Protein AF-A0A944BMF5-F1 (afdb_monomer_lite)

Radius of gyration: 13.79 Å; chains: 1; bounding box: 35×30×29 Å

Foldseek 3Di:
DDWDADPLRFIKDKDKFFDDWWFDWQADDPVSPRTADDADWQAWEKEADCSVVFKDKPPWDWDDDVVRRIIITTDHPPITITGPDDRVFIKIKMKGQPQPSPPRRHSRYIYIYIDTD

Secondary structure (DSSP, 8-state):
-EEEE-TT--EEEEEEE---SEE--EEETTTT-EEES-SSSSEEEEEEETHHHHEEEESSEEEEETTTTEEEEEE-TT-EEEE-S-TTS-EEEEEEEEEETTTEEEEEEEEEEEEE-

pLDDT: mean 84.78, std 12.38, range [45.81, 96.69]

Structure (mmCIF, N/CA/C/O backbone):
data_AF-A0A944BMF5-F1
#
_entry.id   AF-A0A944BMF5-F1
#
loop_
_atom_site.group_PDB
_atom_site.id
_atom_site.type_symbol
_atom_site.label_atom_id
_atom_site.label_alt_id
_atom_site.label_comp_id
_atom_site.label_asym_id
_atom_site.label_entity_id
_atom_site.label_seq_id
_atom_site.pdbx_PDB_ins_code
_atom_site.Cartn_x
_atom_site.Cartn_y
_atom_site.Cartn_z
_atom_site.occupancy
_atom_site.B_iso_or_equiv
_atom_site.auth_seq_id
_atom_site.auth_comp_id
_atom_site.auth_asym_id
_atom_site.auth_atom_id
_atom_site.pdbx_PDB_model_num
ATOM 1 N N . LEU A 1 1 ? -4.527 15.448 2.025 1.00 72.50 1 LEU A N 1
ATOM 2 C CA . LEU A 1 1 ? -3.183 14.847 1.964 1.00 72.50 1 LEU A CA 1
ATOM 3 C C . LEU A 1 1 ? -2.208 15.914 2.428 1.00 72.50 1 LEU A C 1
ATOM 5 O O . LEU A 1 1 ? -2.238 17.000 1.857 1.00 72.50 1 LEU A O 1
ATOM 9 N N . THR A 1 2 ? -1.435 15.640 3.466 1.00 81.31 2 THR A N 1
ATOM 10 C CA . THR A 1 2 ? -0.311 16.485 3.894 1.00 81.31 2 THR A CA 1
ATOM 11 C C . THR A 1 2 ? 0.966 15.912 3.286 1.00 81.31 2 THR A C 1
ATOM 13 O O . THR A 1 2 ? 1.024 14.706 3.053 1.00 81.31 2 THR A O 1
ATOM 16 N N . VAL A 1 3 ? 1.939 16.761 2.959 1.00 79.88 3 VAL A N 1
ATOM 17 C CA . VAL A 1 3 ? 3.252 16.330 2.464 1.00 79.88 3 VAL A CA 1
ATOM 18 C C . VAL A 1 3 ? 4.293 16.870 3.424 1.00 79.88 3 VAL A C 1
ATOM 20 O O . VAL A 1 3 ? 4.400 18.090 3.552 1.00 79.88 3 VAL A O 1
ATOM 23 N N . ASP A 1 4 ? 5.030 15.963 4.050 1.00 77.88 4 ASP A N 1
ATOM 24 C CA . ASP A 1 4 ? 6.167 16.283 4.900 1.00 77.88 4 ASP A CA 1
ATOM 25 C C . ASP A 1 4 ? 7.438 15.906 4.125 1.00 77.88 4 ASP A C 1
ATOM 27 O O . ASP A 1 4 ? 7.544 14.806 3.582 1.00 77.88 4 ASP A O 1
ATOM 31 N N . GLU A 1 5 ? 8.360 16.858 3.984 1.00 77.12 5 GLU A N 1
ATOM 32 C CA . GLU A 1 5 ? 9.649 16.666 3.311 1.00 77.12 5 GLU A CA 1
ATOM 33 C C . GLU A 1 5 ? 10.748 16.757 4.370 1.00 77.12 5 GLU A C 1
ATOM 35 O O . GLU A 1 5 ? 10.751 17.701 5.166 1.00 77.12 5 GLU A O 1
ATOM 40 N N . ASP A 1 6 ? 11.637 15.768 4.417 1.00 70.69 6 ASP A N 1
ATOM 41 C CA . ASP A 1 6 ? 12.760 15.769 5.351 1.00 70.69 6 ASP A CA 1
ATOM 42 C C . ASP A 1 6 ? 13.966 16.565 4.818 1.00 70.69 6 ASP A C 1
ATOM 44 O O . ASP A 1 6 ? 14.000 17.016 3.670 1.00 70.69 6 ASP A O 1
ATOM 48 N N . ASP A 1 7 ? 14.993 16.727 5.658 1.00 70.19 7 ASP A N 1
ATOM 49 C CA . ASP A 1 7 ? 16.222 17.454 5.304 1.00 70.19 7 ASP A CA 1
ATOM 50 C C . ASP A 1 7 ? 17.015 1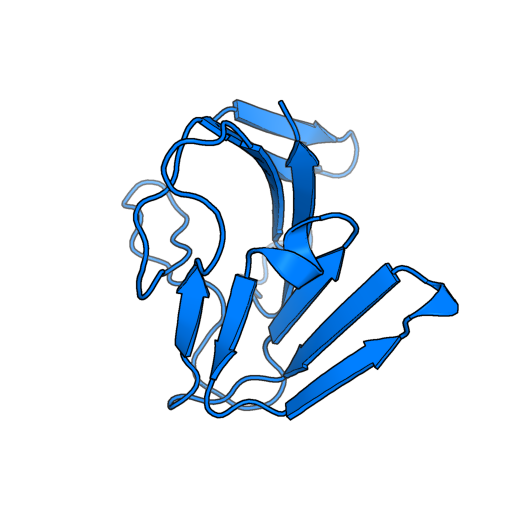6.798 4.148 1.00 70.19 7 ASP A C 1
ATOM 52 O O . ASP A 1 7 ? 17.943 17.404 3.602 1.00 70.19 7 ASP A O 1
ATOM 56 N N . PHE A 1 8 ? 16.668 15.566 3.761 1.00 66.56 8 PHE A N 1
ATOM 57 C CA . PHE A 1 8 ? 17.270 14.812 2.661 1.00 66.56 8 PHE A CA 1
ATOM 58 C C . PHE A 1 8 ? 16.424 14.854 1.376 1.00 66.56 8 PHE A C 1
ATOM 60 O O . PHE A 1 8 ? 16.854 14.327 0.344 1.00 66.56 8 PHE A O 1
ATOM 67 N N . GLY A 1 9 ? 15.275 15.538 1.402 1.00 66.25 9 GLY A N 1
ATOM 68 C CA . GLY A 1 9 ? 14.344 15.657 0.283 1.00 66.25 9 GLY A CA 1
ATOM 69 C C . GLY A 1 9 ? 13.441 14.436 0.097 1.00 66.25 9 GLY A C 1
ATOM 70 O O . GLY A 1 9 ? 12.785 14.328 -0.944 1.00 66.25 9 GLY A O 1
ATOM 71 N N . GLU A 1 10 ? 13.404 13.514 1.064 1.00 71.81 10 GLU A N 1
ATOM 72 C CA . GLU A 1 10 ? 12.450 12.408 1.083 1.00 71.81 10 GLU A CA 1
ATOM 73 C C . GLU A 1 10 ? 11.064 12.946 1.436 1.00 71.81 10 GLU A C 1
ATOM 75 O O . GLU A 1 10 ? 10.906 13.768 2.339 1.00 71.81 10 GLU A O 1
ATOM 80 N N 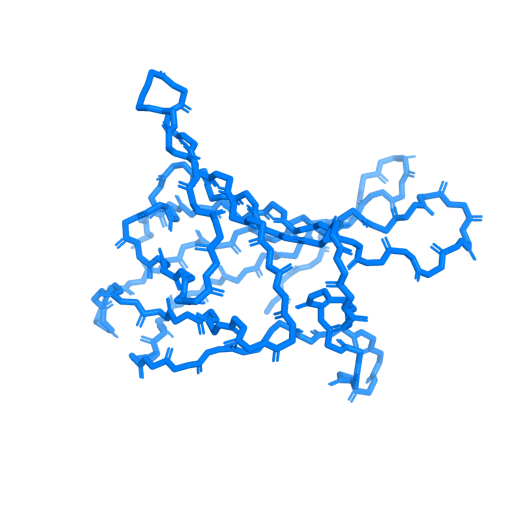. ARG A 1 11 ? 10.046 12.502 0.693 1.00 76.94 11 ARG A N 1
ATOM 81 C CA . ARG A 1 11 ? 8.662 12.951 0.877 1.00 76.94 11 ARG A CA 1
ATOM 82 C C . ARG A 1 11 ? 7.806 11.851 1.466 1.00 76.94 11 ARG A C 1
ATOM 84 O O . ARG A 1 11 ? 7.608 10.808 0.837 1.00 76.94 11 ARG A O 1
ATOM 91 N N . GLU A 1 12 ? 7.198 12.153 2.601 1.00 84.62 12 GLU A N 1
ATOM 92 C CA . GLU A 1 12 ? 6.118 11.376 3.184 1.00 84.62 12 GLU A CA 1
ATOM 93 C C . GLU A 1 12 ? 4.774 12.044 2.874 1.00 84.62 12 GLU A C 1
ATOM 95 O O . GLU A 1 12 ? 4.585 13.252 3.025 1.00 84.62 12 GLU A O 1
ATOM 100 N N . TYR A 1 13 ? 3.818 11.246 2.405 1.00 86.88 13 TYR A N 1
ATOM 101 C CA . TYR A 1 13 ? 2.468 11.698 2.099 1.00 86.88 13 TYR A CA 1
ATOM 102 C C . TYR A 1 13 ? 1.502 11.135 3.133 1.00 86.88 13 TYR A C 1
ATOM 104 O O . TYR A 1 13 ? 1.359 9.921 3.257 1.00 86.88 13 TYR A O 1
ATOM 112 N N . ILE A 1 14 ? 0.786 12.010 3.831 1.00 91.62 14 ILE A N 1
ATOM 113 C CA . ILE A 1 14 ? -0.091 11.627 4.937 1.00 91.62 14 ILE A CA 1
ATOM 114 C C . ILE A 1 14 ? -1.550 11.839 4.536 1.00 91.62 14 ILE A C 1
ATOM 116 O O . ILE A 1 14 ? -1.988 12.942 4.182 1.00 91.62 14 ILE A O 1
ATOM 120 N N . TYR A 1 15 ? -2.330 10.770 4.605 1.00 92.19 15 TYR A N 1
ATOM 121 C CA . TYR A 1 15 ? -3.778 10.771 4.474 1.00 92.19 15 TYR A CA 1
ATOM 122 C C . TYR A 1 15 ? -4.424 10.565 5.847 1.00 92.19 15 TYR A C 1
ATOM 124 O O . TYR A 1 15 ? -3.997 9.703 6.604 1.00 92.19 15 TYR A O 1
ATOM 132 N N . ARG A 1 16 ? -5.470 11.337 6.152 1.00 95.12 16 ARG A N 1
ATOM 133 C CA . ARG A 1 16 ? -6.323 11.152 7.332 1.00 95.12 16 ARG A CA 1
ATOM 134 C C . ARG A 1 16 ? -7.773 11.112 6.874 1.00 95.12 16 ARG A C 1
ATOM 136 O O . ARG A 1 16 ? -8.203 12.044 6.188 1.0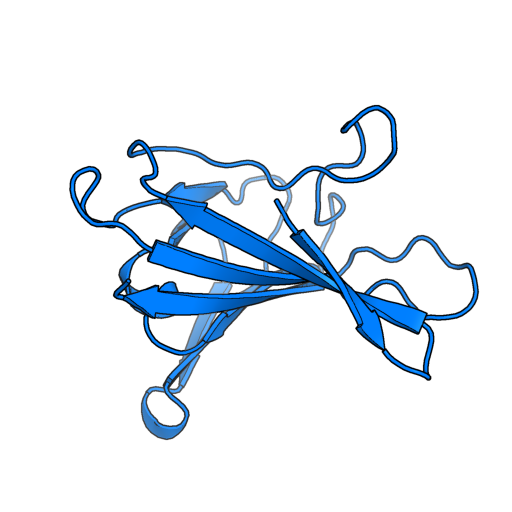0 95.12 16 ARG A O 1
ATOM 143 N N . GLY A 1 17 ? -8.494 10.048 7.208 1.00 94.25 17 GLY A N 1
ATOM 144 C CA . GLY A 1 17 ? -9.914 9.903 6.884 1.00 94.25 17 GLY A CA 1
ATOM 145 C C . GLY A 1 17 ? -10.346 8.459 6.641 1.00 94.25 17 GLY A C 1
ATOM 146 O O . GLY A 1 17 ? -9.661 7.513 7.025 1.00 94.25 17 GLY A O 1
ATOM 147 N N . THR A 1 18 ? -11.500 8.296 5.996 1.00 95.00 18 THR A N 1
ATOM 148 C CA . THR A 1 18 ? -12.114 6.996 5.693 1.00 95.00 18 THR A CA 1
ATOM 149 C C . THR A 1 18 ? -11.906 6.592 4.231 1.00 95.00 18 THR A C 1
ATOM 151 O O . THR A 1 18 ? -11.970 7.416 3.317 1.00 95.00 18 THR A O 1
ATOM 154 N N . LEU A 1 19 ? -11.696 5.295 3.984 1.00 93.19 19 LEU A N 1
ATOM 155 C CA . LEU A 1 19 ? -11.561 4.739 2.634 1.00 93.19 19 LEU A CA 1
ATOM 156 C C . LEU A 1 19 ? -12.757 3.857 2.268 1.00 93.19 19 LEU A C 1
ATOM 158 O O . LEU A 1 19 ? -13.261 3.081 3.076 1.00 93.19 19 LEU A O 1
ATOM 162 N N . HIS A 1 20 ? -13.187 3.927 1.008 1.00 92.31 20 HIS A N 1
ATOM 163 C CA . HIS A 1 20 ? -14.148 2.969 0.469 1.00 92.31 20 HIS A CA 1
ATOM 164 C C . HIS A 1 20 ? -13.469 1.630 0.168 1.00 92.31 20 HIS A C 1
ATOM 166 O O . HIS A 1 20 ? -12.313 1.583 -0.251 1.00 92.31 20 HIS A O 1
ATOM 172 N N . LYS A 1 21 ? -14.212 0.530 0.337 1.00 92.12 21 LYS A N 1
ATOM 173 C CA . LYS A 1 21 ? -13.741 -0.807 -0.045 1.00 92.12 21 LYS A CA 1
ATOM 174 C C . LYS A 1 21 ? -13.530 -0.906 -1.551 1.00 92.12 21 LYS A C 1
ATOM 176 O O . LYS A 1 21 ? -14.355 -0.418 -2.323 1.00 92.12 21 LYS A O 1
ATOM 181 N N . GLY A 1 22 ? -12.488 -1.631 -1.944 1.00 90.81 22 GLY A N 1
ATOM 182 C CA . GLY A 1 22 ? -12.242 -1.989 -3.336 1.00 90.81 22 GLY A CA 1
ATOM 183 C C . GLY A 1 22 ? -10.837 -1.660 -3.814 1.00 90.81 22 GLY A C 1
ATOM 184 O O . GLY A 1 22 ? -9.927 -1.406 -3.022 1.00 90.81 22 GLY A O 1
ATOM 185 N N . ALA A 1 23 ? -10.682 -1.729 -5.133 1.00 89.81 23 ALA A N 1
ATOM 186 C CA . ALA A 1 23 ? -9.413 -1.524 -5.805 1.00 89.81 23 ALA A CA 1
ATOM 187 C C . ALA A 1 23 ? -8.931 -0.081 -5.650 1.00 89.81 23 ALA A C 1
ATOM 189 O O . ALA A 1 23 ? -9.704 0.867 -5.801 1.00 89.81 23 ALA A O 1
ATOM 190 N N . LEU A 1 24 ? -7.637 0.067 -5.396 1.00 89.25 24 LEU A N 1
ATOM 191 C CA . LEU A 1 24 ? -6.975 1.351 -5.259 1.00 89.25 24 LEU A CA 1
ATOM 192 C C . LEU A 1 24 ? -5.822 1.466 -6.249 1.00 89.25 24 LEU A C 1
ATOM 194 O O . LEU A 1 24 ? -5.154 0.487 -6.578 1.00 89.25 24 LEU A O 1
ATOM 198 N N . ALA A 1 25 ? -5.564 2.701 -6.665 1.00 84.31 25 ALA A N 1
ATOM 199 C CA . ALA A 1 25 ? -4.350 3.085 -7.361 1.00 84.31 25 ALA A CA 1
ATOM 200 C C . ALA A 1 25 ? -3.698 4.230 -6.589 1.00 84.31 25 ALA A C 1
ATOM 202 O O . ALA A 1 25 ? -4.367 5.199 -6.223 1.00 84.31 25 ALA A O 1
ATOM 203 N N . ILE A 1 26 ? -2.394 4.122 -6.350 1.00 83.25 26 ILE A N 1
ATOM 204 C CA . ILE A 1 26 ? -1.608 5.232 -5.818 1.00 83.25 26 ILE A CA 1
ATOM 205 C C . ILE A 1 26 ? -1.130 6.042 -7.014 1.00 83.25 26 ILE A C 1
ATOM 207 O O . ILE A 1 26 ? -0.495 5.497 -7.916 1.00 83.25 26 ILE A O 1
ATOM 211 N N . VAL A 1 27 ? -1.445 7.334 -7.030 1.00 82.75 27 VAL A N 1
ATOM 212 C CA . VAL A 1 27 ? -1.033 8.244 -8.098 1.00 82.75 27 VAL A CA 1
ATOM 213 C C . VAL A 1 27 ? -0.283 9.446 -7.539 1.00 82.75 27 VAL A C 1
ATOM 215 O O . VAL A 1 27 ? -0.630 9.966 -6.482 1.00 82.75 27 VAL A O 1
ATOM 218 N N . THR A 1 28 ? 0.742 9.899 -8.257 1.00 76.12 28 THR A N 1
ATOM 219 C CA . THR A 1 28 ? 1.570 11.051 -7.880 1.00 76.12 28 THR A CA 1
ATOM 220 C C . THR A 1 28 ? 1.778 12.030 -9.045 1.00 76.12 28 THR A C 1
ATOM 222 O O . THR A 1 28 ? 1.345 11.810 -10.185 1.00 76.12 28 THR A O 1
ATOM 225 N N . GLY A 1 29 ? 2.426 13.156 -8.744 1.00 72.38 29 GLY A N 1
ATOM 226 C CA . GLY A 1 29 ? 2.708 14.260 -9.656 1.00 72.38 29 GLY A CA 1
ATOM 227 C C . GLY A 1 29 ? 1.585 15.298 -9.735 1.00 72.38 29 GLY A C 1
ATOM 228 O O . GLY A 1 29 ? 0.449 15.061 -9.338 1.00 72.38 29 GLY A O 1
ATOM 229 N N . LYS A 1 30 ? 1.886 16.471 -10.309 1.00 73.00 30 LYS A N 1
ATOM 230 C CA . LYS A 1 30 ? 0.942 17.610 -10.380 1.00 73.00 30 LYS A CA 1
ATOM 231 C C . LYS A 1 30 ? -0.382 17.288 -11.079 1.00 73.00 30 LYS A C 1
ATOM 233 O O . LYS A 1 30 ? -1.392 17.912 -10.785 1.00 73.00 30 LYS A O 1
ATOM 238 N N . LYS A 1 31 ? -0.359 16.357 -12.034 1.00 80.19 31 LYS A N 1
ATOM 239 C CA . LYS A 1 31 ? -1.548 15.905 -12.768 1.00 80.19 31 LYS A CA 1
ATOM 240 C C . LYS A 1 31 ? -2.133 14.602 -12.217 1.00 80.19 31 LYS A C 1
ATOM 242 O O . LYS A 1 31 ? -3.112 14.129 -12.777 1.00 80.19 31 LYS A O 1
ATOM 247 N N . LEU A 1 32 ? -1.531 14.023 -11.172 1.00 76.62 32 LEU A N 1
ATOM 248 C CA . LEU A 1 32 ? -1.921 12.729 -10.600 1.00 76.62 32 LEU A CA 1
ATOM 249 C C . LEU A 1 32 ? -1.968 11.606 -11.653 1.00 76.62 32 LEU A C 1
ATOM 251 O O . LEU A 1 32 ? -2.844 10.750 -11.638 1.00 76.62 32 LEU A O 1
ATOM 255 N N . THR A 1 33 ? -1.039 11.639 -12.610 1.00 71.75 33 THR A N 1
ATOM 256 C CA . THR A 1 33 ? -0.995 10.694 -13.739 1.00 71.75 33 THR A CA 1
ATOM 257 C C . THR A 1 33 ? 0.022 9.578 -13.548 1.00 71.75 33 THR A C 1
ATOM 259 O O . THR A 1 33 ? -0.010 8.595 -14.282 1.00 71.75 33 THR A O 1
ATOM 262 N N . ILE A 1 34 ? 0.964 9.735 -12.618 1.00 69.75 34 ILE A N 1
ATOM 263 C CA . ILE A 1 34 ? 2.009 8.738 -12.390 1.00 69.75 34 ILE A CA 1
ATOM 264 C C . ILE A 1 34 ? 1.430 7.697 -11.448 1.00 69.75 34 ILE A C 1
ATOM 266 O O . ILE A 1 34 ? 1.276 7.978 -10.266 1.00 69.75 34 ILE A O 1
ATOM 270 N N . THR A 1 35 ? 1.097 6.519 -11.969 1.00 74.06 35 THR A N 1
ATOM 271 C CA . THR A 1 35 ? 0.696 5.391 -11.122 1.00 74.06 35 THR A CA 1
ATOM 272 C C . THR A 1 35 ? 1.934 4.788 -10.480 1.00 74.06 35 THR A C 1
ATOM 274 O O . THR A 1 35 ? 2.912 4.488 -11.165 1.00 74.06 35 THR A O 1
ATOM 277 N N . VAL A 1 36 ? 1.885 4.615 -9.168 1.00 72.56 36 VAL A N 1
ATOM 278 C CA . VAL A 1 36 ? 2.929 3.965 -8.391 1.00 72.56 36 VAL A CA 1
ATOM 279 C C . VAL A 1 36 ? 2.494 2.520 -8.099 1.00 72.56 36 VAL A C 1
ATOM 281 O O . VAL A 1 36 ? 1.384 2.351 -7.582 1.00 72.56 36 VAL A O 1
ATOM 284 N N . PRO A 1 37 ? 3.316 1.476 -8.338 1.00 63.28 37 PRO A N 1
ATOM 285 C CA . PRO A 1 37 ? 4.628 1.421 -8.988 1.00 63.28 37 PRO A CA 1
ATOM 286 C C . PRO A 1 37 ? 4.612 0.754 -10.394 1.00 63.28 37 PRO A C 1
ATOM 288 O O . PRO A 1 37 ? 3.745 -0.053 -10.725 1.00 63.28 37 PRO A O 1
ATOM 291 N N . MET A 1 38 ? 5.574 1.176 -11.228 1.00 66.88 38 MET A N 1
ATOM 292 C CA . MET A 1 38 ? 5.731 0.975 -12.687 1.00 66.88 38 MET A CA 1
ATOM 293 C C . MET A 1 38 ? 5.503 -0.474 -13.190 1.00 66.88 38 MET A C 1
ATOM 295 O O . MET A 1 38 ? 5.971 -1.420 -12.561 1.00 66.88 38 MET A O 1
ATOM 299 N N . PRO A 1 39 ? 4.843 -0.691 -14.349 1.00 59.12 39 PRO A N 1
ATOM 300 C CA . PRO A 1 39 ? 4.603 -2.036 -14.874 1.00 59.12 39 PRO A CA 1
ATOM 301 C C . PRO A 1 39 ? 5.920 -2.759 -15.198 1.00 59.12 39 PRO A C 1
ATOM 303 O O . PRO A 1 39 ? 6.699 -2.316 -16.039 1.00 59.12 39 PRO A O 1
ATOM 306 N N . GLY A 1 40 ? 6.149 -3.898 -14.544 1.00 64.62 40 GLY A N 1
ATOM 307 C CA . GLY A 1 40 ? 7.343 -4.726 -14.704 1.00 64.62 40 GLY A CA 1
ATOM 308 C C . GLY A 1 40 ? 7.516 -5.692 -13.533 1.00 64.62 40 GLY A C 1
ATOM 309 O O . GLY A 1 40 ? 6.659 -5.773 -12.655 1.00 64.62 40 GLY A O 1
ATOM 310 N N . TYR A 1 41 ? 8.623 -6.432 -13.522 1.00 61.78 41 TYR A N 1
ATOM 311 C CA . TYR A 1 41 ? 9.066 -7.163 -12.330 1.00 61.78 41 TYR A CA 1
ATOM 312 C C . TYR A 1 41 ? 9.721 -6.192 -11.347 1.00 61.78 41 TYR A C 1
ATOM 314 O O . TYR A 1 41 ? 9.986 -5.052 -11.717 1.00 61.78 41 TYR A O 1
ATOM 322 N N . ASP A 1 42 ? 9.999 -6.632 -10.119 1.00 75.44 42 ASP A N 1
ATOM 323 C CA . ASP A 1 42 ? 10.805 -5.895 -9.137 1.00 75.44 42 ASP A CA 1
ATOM 324 C C . ASP A 1 42 ? 10.128 -4.716 -8.406 1.00 75.44 42 ASP A C 1
ATOM 326 O O . ASP A 1 42 ? 10.745 -4.106 -7.539 1.00 75.44 42 ASP A O 1
ATOM 330 N N . HIS A 1 43 ? 8.853 -4.439 -8.653 1.00 84.69 43 HIS A N 1
ATOM 331 C CA . HIS A 1 43 ? 8.104 -3.356 -8.004 1.00 84.69 43 HIS A CA 1
ATOM 332 C C . HIS A 1 43 ? 7.286 -3.876 -6.817 1.00 84.69 43 HIS A C 1
ATOM 334 O O . HIS A 1 43 ? 7.031 -5.082 -6.727 1.00 84.69 43 HIS A O 1
ATOM 340 N N . GLY A 1 44 ? 6.830 -2.999 -5.920 1.00 91.31 44 GLY A N 1
ATOM 341 C CA . GLY A 1 44 ? 5.986 -3.476 -4.828 1.00 91.31 44 GLY A CA 1
ATOM 342 C C . GLY A 1 44 ? 5.606 -2.501 -3.730 1.00 91.31 44 GLY A C 1
ATOM 343 O O . GLY A 1 44 ? 5.779 -1.285 -3.829 1.00 91.31 44 GLY A O 1
ATOM 344 N N . TYR A 1 45 ? 5.062 -3.099 -2.674 1.00 93.44 45 TYR A N 1
ATOM 345 C CA . TYR A 1 45 ? 4.597 -2.423 -1.473 1.00 93.44 45 TYR A CA 1
ATOM 346 C C . TYR A 1 45 ? 5.209 -3.067 -0.228 1.00 93.44 45 TYR A C 1
ATOM 348 O O . TYR A 1 45 ? 5.282 -4.294 -0.138 1.00 93.44 45 TYR A O 1
ATOM 356 N N . THR A 1 46 ? 5.564 -2.259 0.767 1.00 95.25 46 THR A N 1
ATOM 357 C CA . THR A 1 46 ? 5.701 -2.711 2.156 1.00 95.25 46 THR A CA 1
ATOM 358 C C . THR A 1 46 ? 4.514 -2.185 2.947 1.00 95.25 46 THR A C 1
ATOM 360 O O . THR A 1 46 ? 4.270 -0.984 2.943 1.00 95.25 46 THR A O 1
ATOM 363 N N . PHE A 1 47 ? 3.801 -3.054 3.656 1.00 96.56 47 PHE A N 1
ATOM 364 C CA . PHE A 1 47 ? 2.778 -2.661 4.621 1.00 96.56 47 PHE A CA 1
ATOM 365 C C . PHE A 1 47 ? 3.314 -2.815 6.037 1.00 96.56 47 PHE A C 1
ATOM 367 O O . PHE A 1 47 ? 3.758 -3.903 6.405 1.00 96.56 47 PHE A O 1
ATOM 374 N N . GLU A 1 48 ? 3.233 -1.752 6.830 1.00 95.69 48 GLU A N 1
ATOM 375 C CA . GLU A 1 48 ? 3.698 -1.704 8.216 1.00 95.69 48 GLU A CA 1
ATOM 376 C C . GLU A 1 48 ? 2.554 -1.360 9.179 1.00 95.69 48 GLU A C 1
ATOM 378 O O . GLU A 1 48 ? 1.643 -0.586 8.862 1.00 95.69 48 GLU A O 1
ATOM 383 N N . GLY A 1 49 ? 2.590 -1.931 10.384 1.00 92.38 49 GLY A N 1
ATOM 384 C CA . GLY A 1 49 ? 1.577 -1.653 11.406 1.00 92.38 49 GLY A CA 1
ATOM 385 C C . GLY A 1 49 ? 0.187 -2.136 10.981 1.00 92.38 49 GLY A C 1
ATOM 386 O O . GLY A 1 49 ? 0.052 -3.285 10.547 1.00 92.38 49 GLY A O 1
ATOM 387 N N . ALA A 1 50 ? -0.837 -1.281 11.108 1.00 93.81 50 ALA A N 1
ATOM 388 C CA . ALA A 1 50 ? -2.216 -1.623 10.740 1.00 93.81 50 ALA A CA 1
ATOM 389 C C . ALA A 1 50 ? -2.416 -1.750 9.219 1.00 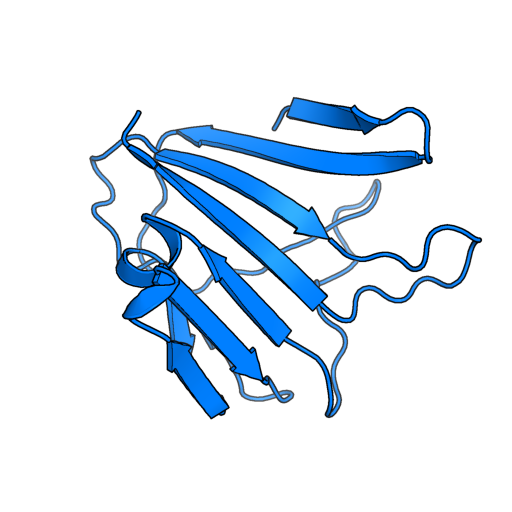93.81 50 ALA A C 1
ATOM 391 O O . ALA A 1 50 ? -3.380 -2.374 8.777 1.00 93.81 50 ALA A O 1
ATOM 392 N N . ALA A 1 51 ? -1.489 -1.225 8.405 1.00 95.75 51 ALA A N 1
ATOM 393 C CA . ALA A 1 51 ? -1.581 -1.293 6.946 1.00 95.75 51 ALA A CA 1
ATOM 394 C C . ALA A 1 51 ? -1.646 -2.743 6.435 1.00 95.75 51 ALA A C 1
ATOM 396 O O . ALA A 1 51 ? -2.296 -3.012 5.430 1.00 95.75 51 ALA A O 1
ATOM 397 N N . GLN A 1 52 ? -1.030 -3.685 7.156 1.00 94.75 52 GLN A N 1
ATOM 398 C CA . GLN A 1 52 ? -1.039 -5.113 6.818 1.00 94.75 52 GLN A CA 1
ATOM 399 C C . GLN A 1 52 ? -2.429 -5.753 6.877 1.00 94.75 52 GLN A C 1
ATOM 401 O O . GLN A 1 52 ? -2.658 -6.792 6.267 1.00 94.75 52 GLN A O 1
ATOM 406 N N . GLU A 1 53 ? -3.330 -5.172 7.664 1.00 93.38 53 GLU A N 1
ATOM 407 C CA . GLU A 1 53 ? -4.659 -5.724 7.922 1.00 93.38 53 GLU A CA 1
ATOM 408 C C . GLU A 1 53 ? -5.721 -5.054 7.044 1.00 93.38 53 GLU A C 1
ATOM 410 O O . GLU A 1 53 ? -6.756 -5.649 6.752 1.00 93.38 53 GLU A O 1
ATOM 415 N N . ILE A 1 54 ? -5.460 -3.821 6.601 1.00 95.81 54 ILE A N 1
ATOM 416 C CA . ILE A 1 54 ? -6.420 -3.011 5.843 1.00 95.81 54 ILE A CA 1
ATOM 417 C C . ILE A 1 54 ? -6.103 -2.934 4.350 1.00 95.81 54 ILE A C 1
ATOM 419 O O . ILE A 1 54 ? -6.976 -2.540 3.576 1.00 95.81 54 ILE A O 1
ATOM 423 N N . PHE A 1 55 ? -4.901 -3.332 3.927 1.00 95.94 55 PHE A N 1
ATOM 424 C CA . PHE A 1 55 ? -4.525 -3.444 2.522 1.00 95.94 55 PHE A CA 1
ATOM 425 C C . PHE A 1 55 ? -4.187 -4.881 2.147 1.00 95.94 55 PHE A C 1
ATOM 427 O O . PHE A 1 55 ? -3.569 -5.628 2.899 1.00 95.94 55 PHE A O 1
ATOM 434 N N . LYS A 1 56 ? -4.578 -5.253 0.931 1.00 95.12 56 LYS A N 1
ATOM 435 C CA . LYS A 1 56 ? -4.266 -6.540 0.318 1.00 95.12 56 LYS A CA 1
ATOM 436 C C . LYS A 1 56 ? -3.784 -6.308 -1.103 1.00 95.12 56 LYS A C 1
ATOM 438 O O . LYS A 1 56 ? -4.360 -5.489 -1.816 1.00 95.12 56 LYS A O 1
ATOM 443 N N . VAL A 1 57 ? -2.777 -7.064 -1.528 1.00 94.25 57 VAL A N 1
ATOM 444 C CA . VAL A 1 57 ? -2.341 -7.085 -2.926 1.00 94.25 57 VAL A CA 1
ATOM 445 C C . VAL A 1 57 ? -2.620 -8.461 -3.516 1.00 94.25 57 VAL A C 1
ATOM 447 O O . VAL A 1 57 ? -2.060 -9.474 -3.094 1.00 94.25 57 VAL A O 1
ATOM 450 N N . GLU A 1 58 ? -3.536 -8.505 -4.473 1.00 93.62 58 GLU A N 1
ATOM 451 C CA . GLU A 1 58 ? -3.924 -9.724 -5.180 1.00 93.62 58 GLU A CA 1
ATOM 452 C C . GLU A 1 58 ? -2.999 -9.977 -6.374 1.00 93.62 58 GLU A C 1
ATOM 454 O O . GLU A 1 58 ? -2.374 -9.046 -6.879 1.00 93.62 58 GLU A O 1
ATOM 459 N N . ASN A 1 59 ? -2.893 -11.236 -6.817 1.00 93.06 59 ASN A N 1
ATOM 460 C CA . ASN A 1 59 ? -2.017 -11.669 -7.920 1.00 93.06 59 ASN A CA 1
ATOM 461 C C . ASN A 1 59 ? -0.555 -11.199 -7.770 1.00 93.06 59 ASN A C 1
ATOM 463 O O . ASN A 1 59 ? 0.087 -10.801 -8.745 1.00 93.06 59 ASN A O 1
ATOM 467 N N . ALA A 1 60 ? -0.041 -11.217 -6.542 1.00 92.56 60 ALA A N 1
ATOM 468 C CA . ALA A 1 60 ? 1.305 -10.794 -6.169 1.00 92.56 60 ALA A CA 1
ATOM 469 C C . ALA A 1 60 ? 1.976 -11.849 -5.280 1.00 92.56 60 ALA A C 1
ATOM 471 O O . ALA A 1 60 ? 1.300 -12.679 -4.663 1.00 92.56 60 ALA A O 1
ATOM 472 N N . LEU A 1 61 ? 3.306 -11.803 -5.193 1.00 93.69 61 LEU A N 1
ATOM 473 C CA . LEU A 1 61 ? 4.042 -12.554 -4.180 1.00 93.69 61 LEU A CA 1
ATOM 474 C C . LEU A 1 61 ? 4.035 -11.741 -2.883 1.00 93.69 61 LEU A C 1
ATOM 476 O O . LEU A 1 61 ? 4.707 -10.717 -2.787 1.00 93.69 61 LEU A O 1
ATOM 480 N N . ASN A 1 62 ? 3.286 -12.219 -1.892 1.00 95.12 62 ASN A N 1
ATOM 481 C CA . ASN A 1 62 ? 3.192 -11.597 -0.576 1.00 95.12 62 ASN A CA 1
ATOM 482 C C . ASN A 1 62 ? 4.038 -12.383 0.430 1.00 95.12 62 ASN A C 1
ATOM 484 O O . ASN A 1 62 ? 3.836 -13.583 0.615 1.00 95.12 62 ASN A O 1
ATOM 488 N N . VAL A 1 63 ? 4.975 -11.703 1.084 1.00 96.00 63 VAL A N 1
ATOM 489 C CA . VAL A 1 63 ? 5.848 -12.249 2.124 1.00 96.00 63 VAL A CA 1
ATOM 490 C C . VAL A 1 63 ? 5.577 -11.490 3.414 1.00 96.00 63 VAL A C 1
ATOM 492 O O . VAL A 1 63 ? 5.918 -10.316 3.540 1.00 96.00 63 VAL A O 1
ATOM 495 N N . THR A 1 64 ? 4.959 -12.156 4.383 1.00 95.44 64 THR A N 1
ATOM 496 C CA . THR A 1 64 ? 4.653 -11.563 5.688 1.00 95.44 64 THR A CA 1
ATOM 497 C C . THR A 1 64 ? 5.721 -11.945 6.706 1.00 95.44 64 THR A C 1
ATOM 499 O O . THR A 1 64 ? 6.059 -13.119 6.852 1.00 95.44 64 THR A O 1
ATOM 502 N N . ASN A 1 65 ? 6.217 -10.952 7.441 1.00 93.56 65 ASN A N 1
ATOM 503 C CA . ASN A 1 65 ? 7.052 -11.105 8.623 1.00 93.56 65 ASN A CA 1
ATOM 504 C C . ASN A 1 65 ? 6.252 -10.651 9.861 1.00 93.56 65 ASN A C 1
ATOM 506 O O . ASN A 1 65 ? 6.220 -9.456 10.177 1.00 93.56 65 ASN A O 1
ATOM 510 N N . PRO A 1 66 ? 5.607 -11.587 10.583 1.00 88.56 66 PRO A N 1
ATOM 511 C CA . PRO A 1 66 ? 4.798 -11.253 11.752 1.00 88.56 66 PRO A CA 1
ATOM 512 C C . PRO A 1 66 ? 5.606 -10.626 12.892 1.00 88.56 66 PRO A C 1
ATOM 514 O O . PRO A 1 66 ? 5.080 -9.778 13.606 1.00 88.56 66 PRO A O 1
ATOM 517 N N . ALA A 1 67 ? 6.877 -11.017 13.052 1.00 91.06 67 ALA A N 1
ATOM 518 C CA . ALA A 1 67 ? 7.737 -10.511 14.122 1.00 91.06 67 ALA A CA 1
ATOM 519 C C . ALA A 1 67 ? 8.024 -9.011 13.967 1.00 91.06 67 ALA A C 1
ATOM 521 O O . ALA A 1 67 ? 8.077 -8.288 14.958 1.00 91.06 67 ALA A O 1
ATOM 522 N N . GLU A 1 68 ? 8.152 -8.536 12.728 1.00 88.81 68 GLU A N 1
ATOM 523 C CA . GLU A 1 68 ? 8.354 -7.115 12.427 1.00 88.81 68 GLU A CA 1
ATOM 524 C C . GLU A 1 68 ? 7.050 -6.358 12.169 1.00 88.81 68 GLU A C 1
ATOM 526 O O . GLU A 1 68 ? 7.085 -5.147 11.973 1.00 88.81 68 GLU A O 1
ATOM 531 N N . ARG A 1 69 ? 5.897 -7.043 12.155 1.00 91.50 69 ARG A N 1
ATOM 532 C CA . ARG A 1 69 ? 4.624 -6.478 11.681 1.00 91.50 69 ARG A CA 1
ATOM 533 C C . ARG A 1 69 ? 4.805 -5.801 10.314 1.00 91.50 69 ARG A C 1
ATOM 535 O O . ARG A 1 69 ? 4.432 -4.638 10.125 1.00 91.50 69 ARG A O 1
ATOM 542 N N . ARG A 1 70 ? 5.379 -6.555 9.371 1.00 95.06 70 ARG A N 1
ATOM 543 C CA . ARG A 1 70 ? 5.599 -6.125 7.988 1.00 95.06 70 ARG A CA 1
ATOM 544 C C . ARG A 1 70 ? 5.097 -7.143 6.978 1.00 95.06 70 ARG A C 1
ATOM 546 O O . ARG A 1 70 ? 5.294 -8.344 7.147 1.00 95.06 70 ARG A O 1
ATOM 553 N N . THR A 1 71 ? 4.537 -6.662 5.875 1.00 96.69 71 THR A N 1
ATOM 554 C CA . THR A 1 71 ? 4.248 -7.478 4.688 1.00 96.69 71 THR A CA 1
ATOM 555 C C . THR A 1 71 ? 4.876 -6.852 3.452 1.00 96.69 71 THR A C 1
ATOM 557 O O . THR A 1 71 ? 4.597 -5.701 3.135 1.00 96.69 71 THR A O 1
ATOM 560 N N . PHE A 1 72 ? 5.697 -7.619 2.742 1.00 95.12 72 PHE A N 1
ATOM 561 C CA . PHE A 1 72 ? 6.314 -7.241 1.474 1.00 95.12 72 PHE A CA 1
ATOM 562 C C . PHE A 1 72 ? 5.510 -7.848 0.325 1.00 95.12 72 PHE A C 1
ATOM 564 O O . PHE A 1 72 ? 5.307 -9.059 0.284 1.00 95.12 72 PHE A O 1
ATOM 571 N N . SER A 1 73 ? 5.054 -7.019 -0.606 1.00 94.25 73 SER A N 1
ATOM 572 C CA . SER A 1 73 ? 4.217 -7.427 -1.736 1.00 94.25 73 SER A CA 1
ATOM 573 C C . SER A 1 73 ? 4.941 -7.117 -3.038 1.00 94.25 73 SER A C 1
ATOM 575 O O . SER A 1 73 ? 4.978 -5.963 -3.458 1.00 94.25 73 SER A O 1
ATOM 577 N N . TYR A 1 74 ? 5.513 -8.134 -3.677 1.00 91.62 74 TYR A N 1
ATOM 578 C CA . TYR A 1 74 ? 6.157 -8.012 -4.986 1.00 91.62 74 TYR A CA 1
ATOM 579 C C . TYR A 1 74 ? 5.109 -8.146 -6.088 1.00 91.62 74 TYR A C 1
ATOM 581 O O . TYR A 1 74 ? 4.431 -9.177 -6.189 1.00 91.62 74 TYR A O 1
ATOM 589 N N . ILE A 1 75 ? 4.980 -7.111 -6.914 1.00 89.06 75 ILE A N 1
ATOM 590 C CA . ILE A 1 75 ? 3.900 -6.991 -7.892 1.00 89.06 75 ILE A CA 1
ATOM 591 C C . ILE A 1 75 ? 4.350 -7.271 -9.324 1.00 89.06 75 ILE A C 1
ATOM 593 O O . ILE A 1 75 ? 5.533 -7.290 -9.656 1.00 89.06 75 ILE A O 1
ATOM 597 N N . ASN A 1 76 ? 3.357 -7.485 -10.177 1.00 85.88 76 ASN A N 1
ATOM 598 C CA . ASN A 1 76 ? 3.464 -7.583 -11.624 1.00 85.88 76 ASN A CA 1
ATOM 599 C C . ASN A 1 76 ? 2.278 -6.821 -12.265 1.00 85.88 76 ASN A C 1
ATOM 601 O O . ASN A 1 76 ? 1.392 -6.356 -11.544 1.00 85.88 76 ASN A O 1
ATOM 605 N N . PRO A 1 77 ? 2.202 -6.707 -13.605 1.00 84.94 77 PRO A N 1
ATOM 606 C CA . PRO A 1 77 ? 1.125 -5.968 -14.275 1.00 84.94 77 PRO A CA 1
ATOM 607 C C . PRO A 1 77 ? -0.314 -6.455 -14.013 1.00 84.94 77 PRO A C 1
ATOM 609 O O . PRO A 1 77 ? -1.256 -5.745 -14.351 1.00 84.94 77 PRO A O 1
ATOM 612 N N . HIS A 1 78 ? -0.508 -7.647 -13.439 1.00 87.94 78 HIS A N 1
ATOM 613 C CA . HIS A 1 78 ? -1.820 -8.198 -13.076 1.00 87.94 78 HIS A CA 1
ATOM 614 C C . HIS A 1 78 ? -2.147 -8.064 -11.583 1.00 87.94 78 HIS A C 1
ATOM 616 O O . HIS A 1 78 ? -3.225 -8.486 -11.152 1.00 87.94 78 HIS A O 1
ATOM 622 N N . SER A 1 79 ? -1.224 -7.524 -10.785 1.00 90.31 79 SER A N 1
ATOM 623 C CA . SER A 1 79 ? -1.433 -7.330 -9.356 1.00 90.31 79 SER A CA 1
ATOM 624 C C . SER A 1 79 ? -2.425 -6.203 -9.079 1.00 90.31 79 SER A C 1
ATOM 626 O O . SER A 1 79 ? -2.471 -5.207 -9.798 1.00 90.31 79 SER A O 1
ATOM 628 N N . GLN A 1 80 ? -3.206 -6.346 -8.009 1.00 91.62 80 GLN A N 1
ATOM 629 C CA . GLN A 1 80 ? -4.230 -5.371 -7.636 1.00 91.62 80 GLN A CA 1
ATOM 630 C C . GLN A 1 80 ? -4.148 -5.026 -6.152 1.00 91.62 80 GLN A C 1
ATOM 632 O O . GLN A 1 80 ? -4.376 -5.881 -5.297 1.00 91.62 80 GLN A O 1
ATOM 637 N N . LEU A 1 81 ? -3.863 -3.758 -5.853 1.00 93.31 81 LEU A N 1
ATOM 638 C CA . LEU A 1 81 ? -3.983 -3.209 -4.507 1.00 93.31 81 LEU A CA 1
ATOM 639 C C . LEU A 1 81 ? -5.462 -2.987 -4.174 1.00 93.31 81 LEU A C 1
ATOM 641 O O . LEU A 1 81 ? -6.195 -2.366 -4.942 1.00 93.31 81 LEU A O 1
ATOM 645 N N . THR A 1 82 ? -5.888 -3.465 -3.013 1.00 94.94 82 THR A N 1
ATOM 646 C CA . THR A 1 82 ? -7.268 -3.378 -2.535 1.00 94.94 82 THR A CA 1
ATOM 647 C C . THR A 1 82 ? -7.286 -2.927 -1.083 1.00 94.94 82 THR A C 1
ATOM 649 O O . THR A 1 82 ? -6.546 -3.463 -0.257 1.00 94.94 82 THR A O 1
ATOM 652 N N . PHE A 1 83 ? -8.163 -1.979 -0.754 1.00 95.94 83 PHE A N 1
ATOM 653 C CA . PHE A 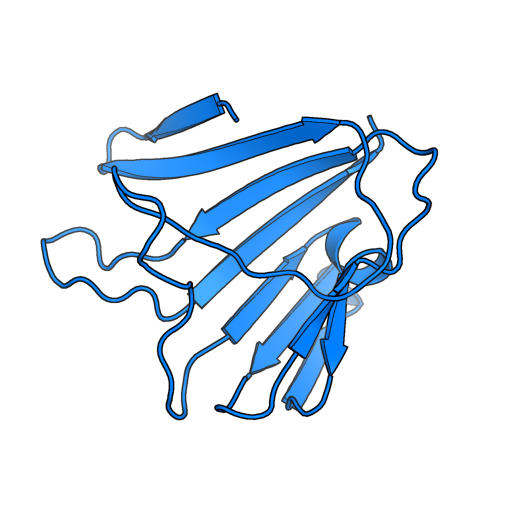1 83 ? -8.506 -1.682 0.634 1.00 95.94 83 PHE A CA 1
ATOM 654 C C . PHE A 1 83 ? -9.600 -2.633 1.124 1.00 95.94 83 PHE A C 1
ATOM 656 O O . PHE A 1 83 ? -10.680 -2.735 0.531 1.00 95.94 83 PHE A O 1
ATOM 663 N N . VAL A 1 84 ? -9.299 -3.328 2.218 1.00 96.06 84 VAL A N 1
ATOM 664 C CA . VAL A 1 84 ? -10.146 -4.341 2.862 1.00 96.06 84 VAL A CA 1
ATOM 665 C C . VAL A 1 84 ? -10.541 -3.971 4.298 1.00 96.06 84 VAL A C 1
ATOM 667 O O . VAL A 1 84 ? -11.289 -4.724 4.922 1.00 96.06 84 VAL A O 1
ATOM 670 N N . GLY A 1 85 ? -10.087 -2.816 4.800 1.00 94.56 85 GLY A N 1
ATOM 671 C CA . GLY A 1 85 ? -10.415 -2.301 6.133 1.00 94.56 85 GLY A CA 1
ATOM 672 C C . GLY A 1 85 ? -11.885 -1.895 6.319 1.00 94.56 85 GLY A C 1
ATOM 673 O O . GLY A 1 85 ? -12.735 -2.075 5.437 1.00 94.56 85 GLY A O 1
ATOM 674 N N . ASP A 1 86 ? -12.202 -1.352 7.497 1.00 96.00 86 ASP A N 1
ATOM 675 C CA . ASP A 1 86 ? -13.547 -0.870 7.817 1.00 96.00 86 ASP A CA 1
ATOM 676 C C . ASP A 1 86 ? -13.772 0.519 7.194 1.00 96.00 86 ASP A C 1
ATOM 678 O O . ASP A 1 86 ? -13.117 1.478 7.593 1.00 96.00 86 ASP A O 1
ATOM 682 N N . PRO A 1 87 ? -14.716 0.683 6.248 1.00 95.62 87 PRO A N 1
ATOM 683 C CA . PRO A 1 87 ? -14.982 1.976 5.622 1.00 95.62 87 PRO A CA 1
ATOM 684 C C . PRO A 1 87 ? -15.580 3.026 6.570 1.00 95.62 87 PRO A C 1
ATOM 686 O O . PRO A 1 87 ? -15.763 4.171 6.164 1.00 95.62 87 PRO A O 1
ATOM 689 N N . LYS A 1 88 ? -15.942 2.652 7.803 1.00 95.25 88 LYS A N 1
ATOM 690 C CA . LYS A 1 88 ? -16.431 3.573 8.838 1.00 95.25 88 LYS A CA 1
ATOM 691 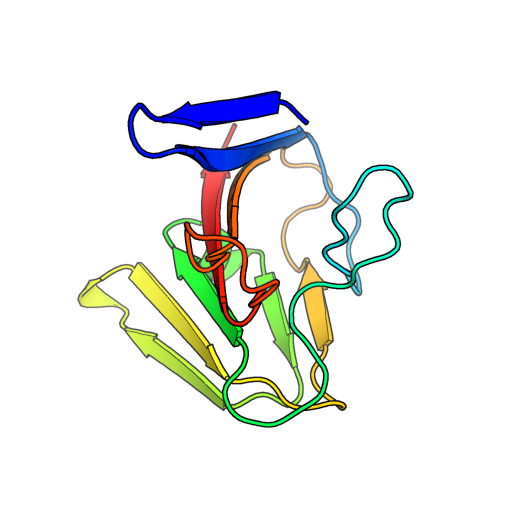C C . LYS A 1 88 ? -15.341 4.030 9.807 1.00 95.25 88 LYS A C 1
ATOM 693 O O . LYS A 1 88 ? -15.603 4.936 10.591 1.00 95.25 88 LYS A O 1
ATOM 698 N N . GLN A 1 89 ? -14.168 3.403 9.772 1.00 95.50 89 GLN A N 1
ATOM 699 C CA . GLN A 1 89 ? -13.038 3.739 10.630 1.00 95.50 89 GLN A CA 1
ATOM 700 C C . GLN A 1 89 ? -12.180 4.817 9.966 1.00 95.50 89 GLN A C 1
ATOM 702 O O . GLN A 1 89 ? -11.871 4.724 8.775 1.00 95.50 89 GLN A O 1
ATOM 707 N N . GLU A 1 90 ? -11.784 5.828 10.738 1.00 96.25 90 GLU A N 1
ATOM 708 C CA . GLU A 1 90 ? -10.766 6.781 10.302 1.00 96.25 90 GLU A CA 1
ATOM 709 C C . GLU A 1 90 ? -9.373 6.171 10.459 1.00 96.25 90 GLU A C 1
ATOM 711 O O . GLU A 1 90 ? -9.051 5.515 11.452 1.00 96.25 90 GLU A O 1
ATOM 716 N N . TYR A 1 91 ? -8.546 6.371 9.442 1.00 95.56 91 TYR A N 1
ATOM 717 C CA . TYR A 1 91 ? -7.168 5.915 9.420 1.00 95.56 91 TYR A CA 1
ATOM 718 C C . TYR A 1 91 ? -6.252 7.099 9.173 1.00 95.56 91 TYR A C 1
ATOM 720 O O . TYR A 1 91 ? -6.541 7.957 8.332 1.00 95.56 91 TYR A O 1
ATOM 728 N N . GLU A 1 92 ? -5.113 7.096 9.851 1.00 95.81 92 GLU A N 1
ATOM 729 C CA . GLU A 1 92 ? -3.956 7.878 9.450 1.00 95.81 92 GLU A CA 1
ATOM 730 C C . GLU A 1 92 ? -3.023 6.962 8.653 1.00 95.81 92 GLU A C 1
ATOM 732 O O . GLU A 1 92 ? -2.551 5.944 9.159 1.00 95.81 92 GLU A O 1
ATOM 737 N N . ILE A 1 93 ? -2.803 7.290 7.380 1.00 95.31 93 ILE A N 1
ATOM 738 C CA . ILE A 1 93 ? -2.050 6.466 6.435 1.00 95.31 93 ILE A CA 1
ATOM 739 C C . ILE A 1 93 ? -0.903 7.289 5.872 1.00 95.31 93 ILE A C 1
ATOM 741 O O . ILE A 1 93 ? -1.111 8.314 5.222 1.00 95.31 93 ILE A O 1
ATOM 745 N N . HIS A 1 94 ? 0.303 6.805 6.117 1.00 93.69 94 HIS A N 1
ATOM 746 C CA . HIS A 1 94 ? 1.559 7.380 5.673 1.00 93.69 94 HIS A CA 1
ATOM 747 C C . HIS A 1 94 ? 2.051 6.597 4.466 1.00 93.69 94 HIS A C 1
ATOM 749 O O . HIS A 1 94 ? 2.173 5.372 4.521 1.00 93.69 94 HIS A O 1
ATOM 755 N N . PHE A 1 95 ? 2.329 7.303 3.380 1.00 89.88 95 PHE A N 1
ATOM 756 C CA . PHE A 1 95 ? 2.905 6.748 2.169 1.00 89.88 95 PHE A CA 1
ATOM 757 C C . PHE A 1 95 ? 4.292 7.343 1.979 1.00 89.88 95 PHE A C 1
ATOM 759 O O . PHE A 1 95 ? 4.431 8.534 1.705 1.00 89.88 95 PHE A O 1
ATOM 766 N N . HIS A 1 96 ? 5.304 6.494 2.061 1.00 88.25 96 HIS A N 1
ATOM 767 C CA . HIS A 1 96 ? 6.651 6.819 1.634 1.00 88.25 96 HIS A CA 1
ATOM 768 C C . HIS A 1 96 ? 6.872 6.157 0.278 1.00 88.25 96 HIS A C 1
ATOM 770 O O . HIS A 1 96 ? 6.864 4.932 0.152 1.00 88.25 96 HIS A O 1
ATOM 776 N N . ILE A 1 97 ? 7.041 6.967 -0.760 1.00 82.88 97 ILE A N 1
ATOM 777 C CA . ILE A 1 97 ? 7.376 6.468 -2.092 1.00 82.88 97 ILE A CA 1
ATOM 778 C C . ILE A 1 97 ? 8.884 6.603 -2.236 1.00 82.88 97 ILE A C 1
ATOM 780 O O . ILE A 1 97 ? 9.380 7.726 -2.259 1.00 82.88 97 ILE A O 1
ATOM 784 N N . TYR A 1 98 ? 9.597 5.482 -2.333 1.00 77.38 98 TYR A N 1
ATOM 785 C CA . TYR A 1 98 ? 11.012 5.514 -2.681 1.00 77.38 98 TYR A CA 1
ATOM 786 C C . TYR A 1 98 ? 11.124 5.961 -4.137 1.00 77.38 98 TYR A C 1
ATOM 788 O O . TYR A 1 98 ? 11.025 5.144 -5.047 1.00 77.38 98 TYR A O 1
ATOM 796 N N . ASP A 1 99 ? 11.239 7.270 -4.334 1.00 67.31 99 ASP A N 1
ATOM 797 C CA . ASP A 1 99 ? 11.802 7.901 -5.520 1.00 67.31 99 ASP A CA 1
ATOM 798 C C . ASP A 1 99 ? 13.314 7.936 -5.274 1.00 67.31 99 ASP A C 1
ATOM 800 O O . ASP A 1 99 ? 13.742 8.257 -4.167 1.00 67.31 99 ASP A O 1
ATOM 804 N N . ASN A 1 100 ? 14.152 7.536 -6.229 1.00 56.47 100 ASN A N 1
ATOM 805 C CA . ASN A 1 100 ? 15.593 7.543 -5.977 1.00 56.47 100 ASN A CA 1
ATOM 806 C C . ASN A 1 100 ? 16.003 9.019 -5.861 1.00 56.47 100 ASN A C 1
ATOM 808 O O . ASN A 1 100 ? 16.027 9.721 -6.874 1.00 56.47 100 ASN A O 1
ATOM 812 N N . CYS A 1 101 ? 16.235 9.507 -4.637 1.00 45.81 101 CYS A N 1
ATOM 813 C CA . CYS A 1 101 ? 16.499 10.903 -4.277 1.00 45.81 101 CYS A CA 1
ATOM 814 C C . CYS A 1 101 ? 17.749 11.433 -4.999 1.00 45.81 101 CYS A C 1
ATOM 816 O O . CYS A 1 101 ? 18.823 11.470 -4.403 1.00 45.81 101 CYS A O 1
ATOM 818 N N . LYS A 1 102 ? 17.629 11.729 -6.308 1.00 47.81 102 LYS A N 1
ATOM 819 C CA . LYS A 1 102 ? 18.600 12.332 -7.254 1.00 47.81 102 LYS A CA 1
ATOM 820 C C . LYS A 1 102 ? 18.126 12.293 -8.728 1.00 47.81 102 LYS A C 1
ATOM 822 O O . LYS A 1 102 ? 18.940 12.201 -9.642 1.00 47.81 102 LYS A O 1
ATOM 827 N N . GLY A 1 103 ? 16.825 12.433 -8.994 1.00 51.62 103 GLY A N 1
ATOM 828 C CA . GLY A 1 103 ? 16.322 12.742 -10.346 1.00 51.62 103 GLY A CA 1
ATOM 829 C C . GLY A 1 103 ? 16.127 11.554 -11.295 1.00 51.62 103 GLY A C 1
ATOM 830 O O . GLY A 1 103 ? 15.830 11.765 -12.472 1.00 51.62 103 GLY A O 1
ATOM 831 N N . GLU A 1 104 ? 16.235 10.320 -10.805 1.00 55.53 104 GLU A N 1
ATOM 832 C CA . GLU A 1 104 ? 15.702 9.150 -11.502 1.00 55.53 104 GLU A CA 1
ATOM 833 C C . GLU A 1 104 ? 14.266 8.940 -11.023 1.00 55.53 104 GLU A C 1
ATOM 835 O O . GLU A 1 104 ? 14.077 8.622 -9.857 1.00 55.53 104 GLU A O 1
ATOM 840 N N . ASN A 1 105 ? 13.273 9.114 -11.907 1.00 60.47 105 ASN A N 1
ATOM 841 C CA . ASN A 1 105 ? 11.852 8.852 -11.621 1.00 60.47 105 ASN A CA 1
ATOM 842 C C . ASN A 1 105 ? 11.622 7.348 -11.371 1.00 60.47 105 ASN A C 1
ATOM 844 O O . ASN A 1 105 ? 11.078 6.643 -12.225 1.00 60.47 105 ASN A O 1
ATOM 848 N N . ASN A 1 106 ? 12.085 6.833 -10.238 1.00 65.81 106 ASN A N 1
ATOM 849 C CA . ASN A 1 106 ? 12.143 5.412 -9.934 1.00 65.81 106 ASN A CA 1
ATOM 850 C C . ASN A 1 106 ? 11.171 5.087 -8.806 1.00 65.81 106 ASN A C 1
ATOM 852 O O . ASN A 1 106 ? 11.580 4.748 -7.706 1.00 65.81 106 ASN A O 1
ATOM 856 N N . PHE A 1 107 ? 9.873 5.169 -9.096 1.00 73.19 107 PHE A N 1
ATOM 857 C CA . PHE A 1 107 ? 8.795 4.854 -8.157 1.00 73.19 107 PHE A CA 1
ATOM 858 C C . PHE A 1 107 ? 8.617 3.338 -7.997 1.00 73.19 107 PHE A C 1
ATOM 860 O O . PHE A 1 107 ? 7.541 2.807 -8.268 1.00 73.19 107 PHE A O 1
ATOM 867 N N . ARG A 1 108 ? 9.686 2.614 -7.652 1.00 80.88 108 ARG A N 1
ATOM 868 C CA . ARG A 1 108 ? 9.698 1.144 -7.626 1.00 80.88 108 ARG A CA 1
ATOM 869 C C . ARG A 1 108 ? 8.939 0.576 -6.438 1.00 80.88 108 ARG A C 1
ATOM 871 O O . ARG A 1 108 ? 8.314 -0.478 -6.556 1.00 80.88 108 ARG A O 1
ATOM 878 N N . TRP A 1 109 ? 9.019 1.250 -5.296 1.00 87.44 109 TRP A N 1
ATOM 879 C CA . TRP A 1 109 ? 8.569 0.691 -4.032 1.00 87.44 109 TRP A CA 1
ATOM 880 C C . TRP A 1 109 ? 7.867 1.732 -3.168 1.00 87.44 109 TRP A C 1
ATOM 882 O O . TRP A 1 109 ? 8.340 2.861 -3.036 1.00 87.44 109 TRP A O 1
ATOM 892 N N . VAL A 1 110 ? 6.744 1.341 -2.568 1.00 90.00 110 VAL A N 1
ATOM 893 C CA . VAL A 1 110 ? 5.986 2.190 -1.640 1.00 90.00 110 VAL A CA 1
ATOM 894 C C . VAL A 1 110 ? 5.924 1.527 -0.283 1.00 90.00 110 VAL A C 1
ATOM 896 O O . VAL A 1 110 ? 5.453 0.399 -0.162 1.00 90.00 110 VAL A O 1
ATOM 899 N N . VAL A 1 111 ? 6.346 2.237 0.750 1.00 92.56 111 VAL A N 1
ATOM 900 C CA . VAL A 1 111 ? 6.087 1.849 2.133 1.00 92.56 111 VAL A CA 1
ATOM 901 C C . VAL A 1 111 ? 4.811 2.538 2.581 1.00 92.56 111 VAL A C 1
ATOM 903 O O . VAL A 1 111 ? 4.647 3.746 2.421 1.00 92.56 111 VAL A O 1
ATOM 906 N N . VAL A 1 112 ? 3.888 1.749 3.110 1.00 94.88 112 VAL A N 1
ATOM 907 C CA . VAL A 1 112 ? 2.598 2.197 3.611 1.00 94.88 112 VAL A CA 1
ATOM 908 C C . VAL A 1 112 ? 2.516 1.809 5.076 1.00 94.88 112 VAL A C 1
ATOM 910 O O . VAL A 1 112 ? 2.451 0.626 5.416 1.00 94.88 112 VAL A O 1
ATOM 913 N N . ARG A 1 113 ? 2.493 2.811 5.946 1.00 95.75 113 ARG A N 1
ATOM 914 C CA . ARG A 1 113 ? 2.242 2.641 7.376 1.00 95.75 113 ARG A CA 1
ATOM 915 C C . ARG A 1 113 ? 0.853 3.171 7.681 1.00 95.75 113 ARG A C 1
ATOM 917 O O . ARG A 1 113 ? 0.474 4.227 7.186 1.00 95.75 113 ARG A O 1
ATOM 924 N N . ALA A 1 114 ? 0.091 2.446 8.490 1.00 95.19 114 ALA A N 1
ATOM 925 C CA . ALA A 1 114 ? -1.202 2.930 8.951 1.00 95.19 114 ALA A CA 1
ATOM 926 C C . ALA A 1 114 ? -1.377 2.729 10.451 1.00 95.19 114 ALA A C 1
ATOM 928 O O . ALA A 1 114 ? -0.913 1.734 11.021 1.00 95.19 114 ALA A O 1
ATOM 929 N N . GLU A 1 115 ? -2.103 3.665 11.046 1.00 93.12 115 GLU A N 1
ATOM 930 C CA . GLU A 1 115 ? -2.533 3.668 12.437 1.00 93.12 115 GLU A CA 1
ATOM 931 C C . GLU A 1 115 ? -4.035 3.983 12.499 1.00 93.12 115 GLU A C 1
ATOM 933 O O . GLU A 1 115 ? -4.606 4.584 11.581 1.00 93.12 115 GLU A O 1
ATOM 938 N N . LEU A 1 116 ? -4.693 3.515 13.561 1.00 87.88 116 LEU A N 1
ATOM 939 C CA . LEU A 1 116 ? -6.082 3.883 13.832 1.00 87.88 116 LEU A CA 1
ATOM 940 C C . LEU A 1 116 ? -6.110 5.331 14.324 1.00 87.88 116 LEU A C 1
ATOM 942 O O . LEU A 1 116 ? -5.301 5.686 15.183 1.00 87.88 116 LEU A O 1
ATOM 946 N N . TYR A 1 117 ? -7.027 6.127 13.779 1.00 76.12 117 TYR A N 1
ATOM 947 C CA . TYR A 1 117 ? -7.244 7.525 14.148 1.00 76.12 117 TYR A CA 1
ATOM 948 C C . TYR A 1 117 ? -8.591 7.691 14.858 1.00 76.12 117 TYR A C 1
ATOM 950 O O . TYR A 1 117 ? -9.564 7.017 14.435 1.00 76.12 117 TYR A O 1
#

Sequence (117 aa):
LTVDEDDFGEREYIYRGTLHKGALAIVTGKKLTITVPMPGYDHGYTFEGAAQEIFKVENALNVTNPAERRTFSYINPHSQLTFVGDPKQEYEIHFHIYDNCKGENNFRWVVVRAELY